Protein AF-A0A8X7Q216-F1 (afdb_monomer)

InterPro domains:
  IPR006501 Pectinesterase inhibitor domain [PF04043] (17-75)
  IPR035513 Invertase/pectin methylesterase inhibitor domain superfamily [G3DSA:1.20.140.40] (14-101)
  IPR035513 Invertase/pectin methylesterase inhibitor domain superfamily [SSF101148] (17-70)

Organism: Brassica carinata (NCBI:txid52824)

Sequence (111 aa):
MLTVRFPPEPTTTSDLNFIRTSCNTTLYPDVCFTSLAFYASAVQNNPARLANGVSLSCAKYRAAYLSNFLASQPQPQLPSTTASPTSETRAVEQMCASLRQPREMNHRRME

Solvent-accessible surface area (backbone atoms only — not comparable to full-atom values): 6728 Å² total; per-residue (Å²): 132,89,74,84,75,70,78,90,53,79,66,48,72,64,19,47,50,43,46,46,59,62,20,63,79,46,99,50,35,68,63,45,30,69,66,44,55,84,43,19,47,74,23,65,74,35,70,72,41,39,54,51,48,51,53,52,45,54,50,50,53,51,52,52,50,52,52,54,50,61,72,70,50,83,79,78,90,73,78,97,65,80,86,70,73,52,72,70,56,52,53,53,52,53,55,56,53,60,63,49,59,65,56,60,59,56,59,64,71,75,111

Radius of gyration: 17.64 Å; Cα contacts (8 Å, |Δi|>4): 49; chains: 1; bounding box: 48×31×51 Å

Structure (mmCIF, N/CA/C/O backbone):
data_AF-A0A8X7Q216-F1
#
_entry.id   AF-A0A8X7Q216-F1
#
loop_
_atom_site.group_PDB
_atom_site.id
_atom_site.type_symbol
_atom_site.label_atom_id
_atom_site.label_alt_id
_atom_site.label_comp_id
_atom_site.label_asym_id
_atom_site.label_entity_id
_atom_site.label_seq_id
_atom_site.pdbx_PDB_ins_code
_atom_site.Cartn_x
_atom_site.Cartn_y
_atom_site.Cartn_z
_atom_site.occupancy
_atom_site.B_iso_or_equiv
_atom_site.auth_seq_id
_atom_site.auth_comp_id
_atom_site.auth_asym_id
_atom_site.auth_atom_id
_atom_site.pdbx_PDB_model_num
ATOM 1 N N . MET A 1 1 ? -0.219 21.398 10.238 1.00 36.31 1 MET A N 1
ATOM 2 C CA . MET A 1 1 ? -0.371 20.158 9.446 1.00 36.31 1 MET A CA 1
ATOM 3 C C . MET A 1 1 ? 0.626 20.215 8.296 1.00 36.31 1 MET A C 1
ATOM 5 O O . MET A 1 1 ? 0.450 21.043 7.414 1.00 36.31 1 MET A O 1
ATOM 9 N N . LEU A 1 2 ? 1.713 19.434 8.332 1.00 38.38 2 LEU A N 1
ATOM 10 C CA . LEU A 1 2 ? 2.672 19.386 7.221 1.00 38.38 2 LEU A CA 1
ATOM 11 C C . LEU A 1 2 ? 2.070 18.542 6.089 1.00 38.38 2 LEU A C 1
ATOM 13 O O . LEU A 1 2 ? 2.178 17.317 6.078 1.00 38.38 2 LEU A O 1
ATOM 17 N N . THR A 1 3 ? 1.408 19.181 5.131 1.00 47.06 3 THR A N 1
ATOM 18 C CA . THR A 1 3 ? 1.175 18.549 3.832 1.00 47.06 3 THR A CA 1
ATOM 19 C C . THR A 1 3 ? 2.511 18.498 3.110 1.00 47.06 3 THR A C 1
ATOM 21 O O . THR A 1 3 ? 2.994 19.527 2.641 1.00 47.06 3 THR A O 1
ATOM 24 N N . VAL A 1 4 ? 3.121 17.312 3.035 1.00 52.00 4 VAL A N 1
ATOM 25 C CA . VAL A 1 4 ? 4.218 17.061 2.094 1.00 52.00 4 VAL A CA 1
ATOM 26 C C . VAL A 1 4 ? 3.636 17.251 0.696 1.00 52.00 4 VAL A C 1
ATOM 28 O O . VAL A 1 4 ? 2.943 16.381 0.168 1.00 52.00 4 VAL A O 1
ATOM 31 N N . ARG A 1 5 ? 3.827 18.448 0.149 1.00 50.97 5 ARG A N 1
ATOM 32 C CA . ARG A 1 5 ? 3.394 18.819 -1.190 1.00 50.97 5 ARG A CA 1
ATOM 33 C C . ARG A 1 5 ? 4.513 18.408 -2.129 1.00 50.97 5 ARG A C 1
ATOM 35 O O . ARG A 1 5 ? 5.451 19.164 -2.352 1.00 50.97 5 ARG A O 1
ATOM 42 N N . PHE A 1 6 ? 4.432 17.174 -2.617 1.00 55.59 6 PHE A N 1
ATOM 43 C CA . PHE A 1 6 ? 5.188 16.801 -3.802 1.00 55.59 6 PHE A CA 1
ATOM 44 C C . PHE A 1 6 ? 4.679 17.675 -4.958 1.00 55.59 6 PHE A C 1
ATOM 46 O O . PHE A 1 6 ? 3.460 17.871 -5.058 1.00 55.59 6 PHE A O 1
ATOM 53 N N . PRO A 1 7 ? 5.565 18.260 -5.784 1.00 59.81 7 PRO A N 1
ATOM 54 C CA . PRO A 1 7 ? 5.128 18.907 -7.014 1.00 59.81 7 PRO A CA 1
ATOM 55 C C . PRO A 1 7 ? 4.271 17.902 -7.801 1.00 59.81 7 PRO A C 1
ATOM 57 O O . PRO A 1 7 ? 4.594 16.711 -7.779 1.00 59.81 7 PRO A O 1
ATOM 60 N N . PRO A 1 8 ? 3.155 18.328 -8.419 1.00 59.66 8 PRO A N 1
ATOM 61 C CA . PRO A 1 8 ? 2.308 17.433 -9.192 1.00 59.66 8 PRO A CA 1
ATOM 62 C C . PRO A 1 8 ? 3.074 17.007 -10.445 1.00 59.66 8 PRO A C 1
ATOM 64 O O . PRO A 1 8 ? 2.975 17.627 -11.499 1.00 59.66 8 PRO A O 1
ATOM 67 N N . GLU A 1 9 ? 3.894 15.973 -10.307 1.00 68.75 9 GLU A N 1
ATOM 68 C CA . GLU A 1 9 ? 4.470 15.280 -11.444 1.00 68.75 9 GLU A CA 1
ATOM 69 C C . GLU A 1 9 ? 3.350 14.447 -12.084 1.00 68.75 9 GLU A C 1
ATOM 71 O O . GLU A 1 9 ? 2.541 13.853 -11.356 1.00 68.75 9 GLU A O 1
ATOM 76 N N . PRO A 1 10 ? 3.226 14.443 -13.421 1.00 79.00 10 PRO A N 1
ATOM 77 C CA . PRO A 1 10 ? 2.192 13.673 -14.090 1.00 79.00 10 PRO A CA 1
ATOM 78 C C . PRO A 1 10 ? 2.344 12.189 -13.750 1.00 79.00 10 PRO A C 1
ATOM 80 O O . PRO A 1 10 ? 3.368 11.576 -14.036 1.00 79.00 10 PRO A O 1
ATOM 83 N N . THR A 1 11 ? 1.310 11.604 -13.146 1.00 83.19 11 THR A N 1
ATOM 84 C CA . THR A 1 11 ? 1.264 10.161 -12.908 1.00 83.19 11 THR A CA 1
ATOM 85 C C . THR A 1 11 ? 1.246 9.439 -14.247 1.00 83.19 11 THR A C 1
ATOM 87 O O . THR A 1 11 ? 0.307 9.602 -15.029 1.00 83.19 11 THR A O 1
ATOM 90 N N . THR A 1 12 ? 2.263 8.626 -14.513 1.00 89.12 12 THR A N 1
ATOM 91 C CA . THR A 1 12 ? 2.316 7.844 -15.749 1.00 89.12 12 THR A CA 1
ATOM 92 C C . THR A 1 12 ? 1.586 6.511 -15.587 1.00 89.12 12 THR A C 1
ATOM 94 O O . THR A 1 12 ? 1.442 5.973 -14.485 1.00 89.12 12 THR A O 1
ATOM 97 N N . THR A 1 13 ? 1.149 5.923 -16.703 1.00 89.62 13 THR A N 1
ATOM 98 C CA . THR A 1 13 ? 0.586 4.563 -16.706 1.00 89.62 13 THR A CA 1
ATOM 99 C C . THR A 1 13 ? 1.604 3.534 -16.203 1.00 89.62 13 THR A C 1
ATOM 101 O O . THR A 1 13 ? 1.223 2.583 -15.523 1.00 89.62 13 THR A O 1
ATOM 104 N N . SER A 1 14 ? 2.899 3.738 -16.476 1.00 90.81 14 SER A N 1
ATOM 105 C CA . SER A 1 14 ? 3.983 2.909 -15.935 1.00 90.81 14 SER A CA 1
ATOM 106 C C . SER A 1 14 ? 4.029 2.933 -14.411 1.00 90.81 14 SER A C 1
ATOM 108 O O . SER A 1 14 ? 4.094 1.863 -13.812 1.00 90.81 14 SER A O 1
ATOM 110 N N . ASP A 1 15 ? 3.895 4.106 -13.787 1.00 90.19 15 ASP A N 1
ATOM 111 C CA . ASP A 1 15 ? 3.943 4.222 -12.325 1.00 90.19 15 ASP A CA 1
ATOM 112 C C . ASP A 1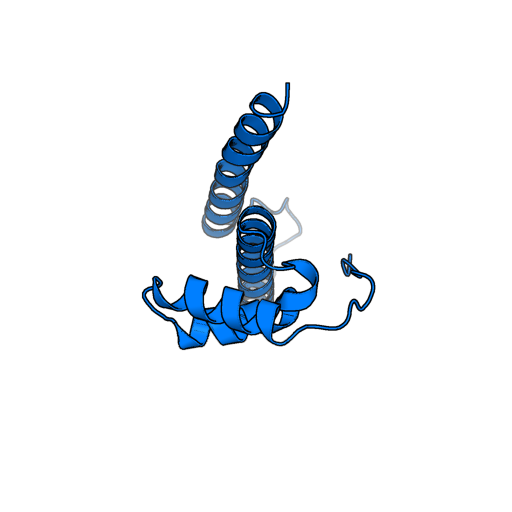 15 ? 2.795 3.460 -11.669 1.00 90.19 15 ASP A C 1
ATOM 114 O O . ASP A 1 15 ? 2.997 2.713 -10.713 1.00 90.19 15 ASP A O 1
ATOM 118 N N . LEU A 1 16 ? 1.586 3.580 -12.220 1.00 92.25 16 LEU A N 1
ATOM 119 C CA . LEU A 1 16 ? 0.429 2.828 -11.734 1.00 92.25 16 LEU A CA 1
ATOM 120 C C . LEU A 1 16 ? 0.607 1.316 -11.924 1.00 92.25 16 LEU A C 1
ATOM 122 O O . LEU A 1 16 ? 0.272 0.544 -11.023 1.00 92.25 16 LEU A O 1
ATOM 126 N N . ASN A 1 17 ? 1.168 0.879 -13.054 1.00 94.56 17 ASN A N 1
ATOM 127 C CA . ASN A 1 17 ? 1.461 -0.535 -13.301 1.00 94.56 17 ASN A CA 1
ATOM 128 C C . ASN A 1 17 ? 2.522 -1.085 -12.344 1.00 94.56 17 ASN A C 1
ATOM 130 O O . ASN A 1 17 ? 2.401 -2.221 -11.880 1.00 94.56 17 ASN A O 1
ATOM 134 N N . PHE A 1 18 ? 3.530 -0.286 -12.001 1.00 94.19 18 PHE A N 1
ATOM 135 C CA . PHE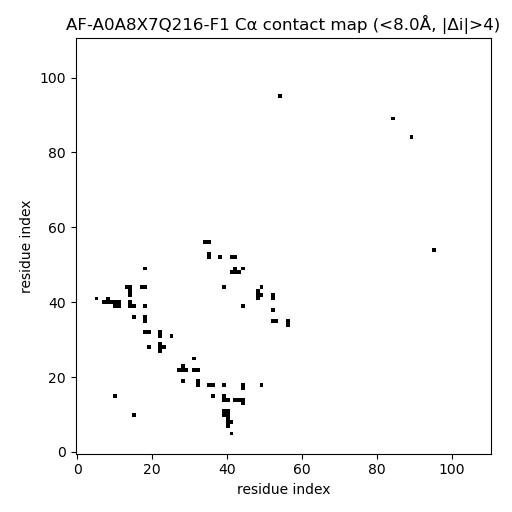 A 1 18 ? 4.529 -0.653 -11.006 1.00 94.19 18 PHE A CA 1
ATOM 136 C C . PHE A 1 18 ? 3.916 -0.816 -9.614 1.00 94.19 18 PHE A C 1
ATOM 138 O O . PHE A 1 18 ? 4.176 -1.827 -8.957 1.00 94.19 18 PHE A O 1
ATOM 145 N N . ILE A 1 19 ? 3.044 0.108 -9.186 1.00 93.50 19 ILE A N 1
ATOM 146 C CA . ILE A 1 19 ? 2.289 -0.043 -7.931 1.00 93.50 19 ILE A CA 1
ATOM 147 C C . ILE A 1 19 ? 1.447 -1.322 -7.972 1.00 93.50 19 ILE A C 1
ATOM 149 O O . ILE A 1 19 ? 1.504 -2.120 -7.040 1.00 93.50 19 ILE A O 1
ATOM 153 N N . ARG A 1 20 ? 0.700 -1.553 -9.058 1.00 94.56 20 ARG A N 1
ATOM 154 C CA . ARG A 1 20 ? -0.170 -2.728 -9.216 1.00 94.56 20 ARG A CA 1
ATOM 155 C C . ARG A 1 20 ? 0.612 -4.038 -9.128 1.00 94.56 20 ARG A C 1
ATOM 157 O O . ARG A 1 20 ? 0.222 -4.928 -8.379 1.00 94.56 20 ARG A O 1
ATOM 164 N N . THR A 1 21 ? 1.730 -4.133 -9.841 1.00 95.50 21 THR A N 1
ATOM 165 C CA . THR A 1 21 ? 2.602 -5.316 -9.828 1.00 95.50 21 THR A CA 1
ATOM 166 C C . THR A 1 21 ? 3.186 -5.546 -8.437 1.00 95.50 21 THR A C 1
ATOM 168 O O . THR A 1 21 ? 3.158 -6.666 -7.933 1.00 95.50 21 THR A O 1
ATOM 171 N N . SER A 1 22 ? 3.642 -4.477 -7.780 1.00 91.75 22 SER A N 1
ATOM 172 C CA . SER A 1 22 ? 4.187 -4.547 -6.421 1.00 91.75 22 SER A CA 1
ATOM 173 C C . SER A 1 22 ? 3.138 -4.963 -5.388 1.00 91.75 22 SER A C 1
ATOM 175 O O . SER A 1 22 ? 3.444 -5.724 -4.480 1.00 91.75 22 SER A O 1
ATOM 177 N N . CYS A 1 23 ? 1.894 -4.502 -5.528 1.00 93.25 23 CYS A N 1
ATOM 178 C CA . CYS A 1 23 ? 0.794 -4.863 -4.635 1.00 93.25 23 CYS A CA 1
ATOM 179 C C . CYS A 1 23 ? 0.291 -6.298 -4.829 1.00 93.25 23 CYS A C 1
ATOM 181 O O . CYS A 1 23 ? -0.282 -6.867 -3.901 1.00 93.25 23 CYS A O 1
ATOM 183 N N . ASN A 1 24 ? 0.518 -6.906 -5.996 1.00 95.81 24 ASN A N 1
ATOM 184 C CA . ASN A 1 24 ? 0.064 -8.266 -6.294 1.00 95.81 24 ASN A CA 1
ATOM 185 C C . ASN A 1 24 ? 0.763 -9.343 -5.443 1.00 95.81 24 ASN A C 1
ATOM 187 O O . ASN A 1 24 ? 0.289 -10.469 -5.354 1.00 95.81 24 ASN A O 1
ATOM 191 N N . THR A 1 25 ? 1.887 -9.005 -4.805 1.00 92.00 25 THR A N 1
ATOM 192 C CA . THR A 1 25 ? 2.599 -9.889 -3.867 1.00 92.00 25 THR A CA 1
ATOM 193 C C . THR A 1 25 ? 2.097 -9.760 -2.426 1.00 92.00 25 THR A C 1
ATOM 195 O O . THR A 1 25 ? 2.571 -10.468 -1.539 1.00 92.00 25 THR A O 1
ATOM 198 N N . THR A 1 26 ? 1.151 -8.853 -2.170 1.00 89.81 26 THR A N 1
ATOM 199 C CA . THR A 1 26 ? 0.580 -8.624 -0.838 1.00 89.81 26 THR A CA 1
ATOM 200 C C . THR A 1 26 ? -0.671 -9.470 -0.614 1.00 89.81 26 THR A C 1
ATOM 202 O O . THR A 1 26 ? -1.336 -9.884 -1.558 1.00 89.81 26 THR A O 1
ATOM 205 N N . LEU A 1 27 ? -1.035 -9.681 0.654 1.00 92.62 27 LEU A N 1
ATOM 206 C CA . LEU A 1 27 ? -2.255 -10.410 1.028 1.00 92.62 27 LEU A CA 1
ATOM 207 C C . LEU A 1 27 ? -3.553 -9.690 0.620 1.00 92.62 27 LEU A C 1
ATOM 209 O O . LEU A 1 27 ? -4.590 -10.336 0.514 1.00 92.62 27 LEU A O 1
ATOM 213 N N . TYR A 1 28 ? -3.504 -8.372 0.393 1.00 88.31 28 TYR A N 1
ATOM 214 C CA . TYR A 1 28 ? -4.668 -7.558 0.023 1.00 88.31 28 TYR A CA 1
ATOM 215 C C . TYR A 1 28 ? -4.346 -6.636 -1.167 1.00 88.31 28 TYR A C 1
ATOM 217 O O . TYR A 1 28 ? -4.182 -5.424 -0.979 1.00 88.31 28 TYR A O 1
ATOM 225 N N . PRO A 1 29 ? -4.255 -7.183 -2.395 1.00 91.00 29 PRO A N 1
ATOM 226 C CA . PRO A 1 29 ? -3.794 -6.443 -3.571 1.00 91.00 29 PRO A CA 1
ATOM 227 C C . PRO A 1 29 ? -4.620 -5.188 -3.878 1.00 91.00 29 PRO A C 1
ATOM 229 O O . PRO A 1 29 ? -4.046 -4.123 -4.114 1.00 91.00 29 PRO A O 1
ATOM 232 N N . ASP A 1 30 ? -5.952 -5.275 -3.814 1.00 91.56 30 ASP A N 1
ATOM 233 C CA . ASP A 1 30 ? -6.849 -4.144 -4.090 1.00 91.56 30 ASP A CA 1
ATOM 234 C C . ASP A 1 30 ? -6.723 -3.021 -3.056 1.00 91.56 30 ASP A C 1
ATOM 236 O O . ASP A 1 30 ? -6.656 -1.839 -3.407 1.00 91.56 30 ASP A O 1
ATOM 240 N N . VAL A 1 31 ? -6.629 -3.379 -1.772 1.00 88.00 31 VAL A N 1
ATOM 241 C CA . VAL A 1 31 ? -6.450 -2.409 -0.680 1.00 88.00 31 VAL A CA 1
ATOM 242 C C . VAL A 1 31 ? -5.084 -1.731 -0.797 1.00 88.00 31 VAL A C 1
ATOM 244 O O . VAL A 1 31 ? -4.980 -0.513 -0.649 1.00 88.00 31 VAL A O 1
ATOM 247 N N . CYS A 1 32 ? -4.038 -2.494 -1.121 1.00 88.00 32 CYS A N 1
ATOM 248 C CA . CYS A 1 32 ? -2.705 -1.956 -1.379 1.00 88.00 32 CYS A CA 1
ATOM 249 C C . CYS A 1 32 ? -2.721 -0.966 -2.553 1.00 88.00 32 CYS A C 1
ATOM 251 O O . CYS A 1 32 ? -2.253 0.166 -2.413 1.00 88.00 32 CYS A O 1
ATOM 253 N N . PHE A 1 33 ? -3.304 -1.356 -3.691 1.00 92.81 33 PHE A N 1
ATOM 254 C CA . PHE A 1 33 ? -3.317 -0.525 -4.892 1.00 92.81 33 PHE A CA 1
ATOM 255 C C . PHE A 1 33 ? -4.092 0.776 -4.674 1.00 92.81 33 PHE A C 1
ATOM 257 O O . PHE A 1 33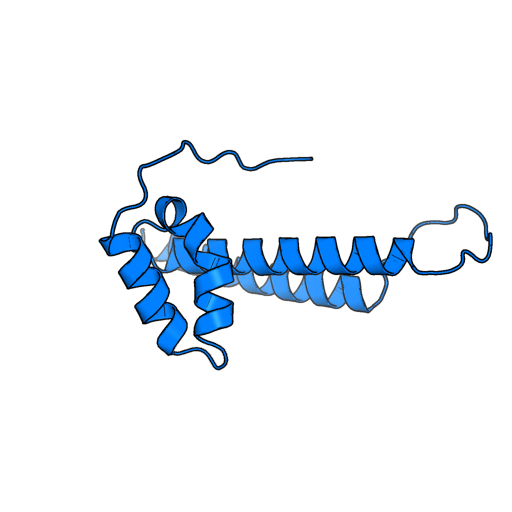 ? -3.570 1.853 -4.953 1.00 92.81 33 PHE A O 1
ATOM 264 N N . THR A 1 34 ? -5.303 0.699 -4.122 1.00 91.31 34 THR A N 1
ATOM 265 C CA . THR A 1 34 ? -6.136 1.884 -3.849 1.00 91.31 34 THR A CA 1
ATOM 266 C C . THR A 1 34 ? -5.479 2.845 -2.858 1.00 91.31 34 THR A C 1
ATOM 268 O O . THR A 1 34 ? -5.551 4.059 -3.045 1.00 91.31 34 THR A O 1
ATOM 271 N N . SER A 1 35 ? -4.762 2.322 -1.858 1.00 87.44 35 SER A N 1
ATOM 272 C CA . SER A 1 35 ? -4.032 3.138 -0.879 1.00 87.44 35 SER A CA 1
ATOM 273 C C . SER A 1 35 ? -2.801 3.837 -1.470 1.00 87.44 35 SER A C 1
ATOM 275 O O . SER A 1 35 ? -2.454 4.939 -1.041 1.00 87.44 35 SER A O 1
ATOM 277 N N . LEU A 1 36 ? -2.124 3.207 -2.438 1.00 88.50 36 LEU A N 1
ATOM 278 C CA . LEU A 1 36 ? -0.829 3.661 -2.960 1.00 88.50 36 LEU A CA 1
ATOM 279 C C . LEU A 1 36 ? -0.892 4.362 -4.316 1.00 88.50 36 LEU A C 1
ATOM 281 O O . LEU A 1 36 ? 0.033 5.106 -4.637 1.00 88.50 36 LEU A O 1
ATOM 285 N N . ALA A 1 37 ? -1.958 4.175 -5.098 1.00 89.50 37 ALA A N 1
ATOM 286 C CA . ALA A 1 37 ? -2.099 4.759 -6.434 1.00 89.50 37 ALA A CA 1
ATOM 287 C C . ALA A 1 37 ? -1.949 6.289 -6.427 1.00 89.50 37 ALA A C 1
ATOM 289 O O . ALA A 1 37 ? -1.367 6.861 -7.346 1.00 89.50 37 ALA A O 1
ATOM 290 N N . PHE A 1 38 ? -2.385 6.951 -5.350 1.00 86.31 38 PHE A N 1
ATOM 291 C CA . PHE A 1 38 ? -2.219 8.395 -5.171 1.00 86.31 38 PHE A CA 1
ATOM 292 C C . PHE A 1 38 ? -0.747 8.836 -5.067 1.00 86.31 38 PHE A C 1
ATOM 294 O O . PHE A 1 38 ? -0.414 9.972 -5.390 1.00 86.31 38 PHE A O 1
ATOM 301 N N . TYR A 1 39 ? 0.151 7.946 -4.641 1.00 86.06 39 TYR A N 1
ATOM 302 C CA . TYR A 1 39 ? 1.586 8.218 -4.538 1.00 86.06 39 TYR A CA 1
ATOM 303 C C . TYR A 1 39 ? 2.367 7.800 -5.784 1.00 86.06 39 TYR A C 1
ATOM 305 O O . TYR A 1 39 ? 3.585 7.937 -5.781 1.00 86.06 39 TYR A O 1
ATOM 313 N N . ALA A 1 40 ? 1.721 7.298 -6.839 1.00 88.31 40 ALA A N 1
ATOM 314 C CA . ALA A 1 40 ? 2.413 6.734 -7.999 1.00 88.31 40 ALA A CA 1
ATOM 315 C C . ALA A 1 40 ? 3.408 7.723 -8.647 1.00 88.31 40 ALA A C 1
ATOM 317 O O . ALA A 1 40 ? 4.567 7.365 -8.860 1.00 88.31 40 ALA A O 1
ATOM 318 N N . SER A 1 41 ? 3.024 8.993 -8.819 1.00 87.06 41 SER A N 1
ATOM 319 C 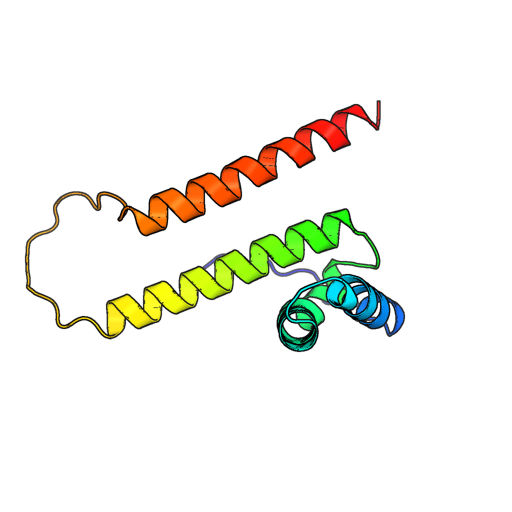CA . SER A 1 41 ? 3.922 10.058 -9.305 1.00 87.06 41 SER A CA 1
ATOM 320 C C . SER A 1 41 ? 5.081 10.379 -8.350 1.00 87.06 41 SER A C 1
ATOM 322 O O . SER A 1 41 ? 6.151 10.817 -8.766 1.00 87.06 41 SER A O 1
ATOM 324 N N . ALA A 1 42 ? 4.905 10.126 -7.052 1.00 85.88 42 ALA A N 1
ATOM 325 C CA . ALA A 1 42 ? 5.955 10.236 -6.045 1.00 85.88 42 ALA A CA 1
ATOM 326 C C . ALA A 1 42 ? 6.792 8.952 -5.905 1.00 85.88 42 ALA A C 1
ATOM 328 O O . ALA A 1 42 ? 7.798 8.982 -5.196 1.00 85.88 42 ALA A O 1
ATOM 329 N N . VAL A 1 43 ? 6.422 7.850 -6.561 1.00 84.69 43 VAL A N 1
ATOM 330 C CA . VAL A 1 43 ? 7.158 6.579 -6.546 1.00 84.69 43 VAL A CA 1
ATOM 331 C C . VAL A 1 43 ? 8.044 6.428 -7.783 1.00 84.69 43 VAL A C 1
ATOM 333 O O . VAL A 1 43 ? 9.171 5.966 -7.626 1.00 84.69 43 VAL A O 1
ATOM 336 N N . GLN A 1 44 ? 7.589 6.854 -8.971 1.00 86.12 44 GLN A N 1
ATOM 337 C CA . GLN A 1 44 ? 8.349 6.817 -10.241 1.00 86.12 44 GLN A CA 1
ATOM 338 C C . GLN A 1 44 ? 9.089 5.490 -10.468 1.00 86.12 44 GLN A C 1
ATOM 340 O O . GLN A 1 44 ? 10.302 5.460 -10.676 1.00 86.12 44 GLN A O 1
ATOM 345 N N . ASN A 1 45 ? 8.377 4.369 -10.338 1.00 86.19 45 ASN A N 1
ATOM 346 C CA . ASN A 1 45 ? 8.922 3.013 -10.510 1.00 86.19 45 ASN A CA 1
ATOM 347 C C . ASN A 1 45 ? 10.117 2.653 -9.603 1.00 86.19 45 ASN A C 1
ATOM 349 O O . ASN A 1 45 ? 10.858 1.712 -9.883 1.00 86.19 45 ASN A O 1
ATOM 353 N N . ASN A 1 46 ? 10.326 3.387 -8.506 1.00 87.31 46 ASN A N 1
ATOM 354 C CA . ASN A 1 46 ? 11.441 3.163 -7.598 1.00 87.31 46 ASN A CA 1
ATOM 355 C C . ASN A 1 46 ? 10.976 2.407 -6.335 1.00 87.31 46 ASN A C 1
ATOM 357 O O . ASN A 1 46 ? 10.163 2.933 -5.565 1.00 87.31 46 ASN A O 1
ATOM 361 N N . PRO A 1 47 ? 11.519 1.209 -6.050 1.00 84.94 47 PRO A N 1
ATOM 362 C CA . PRO A 1 47 ? 11.088 0.391 -4.915 1.00 84.94 47 PRO A CA 1
ATOM 363 C C . PRO A 1 47 ? 11.379 1.032 -3.548 1.00 84.94 47 PRO A C 1
ATOM 365 O O . PRO A 1 47 ? 10.597 0.865 -2.613 1.00 84.94 47 PRO A O 1
ATOM 368 N N . ALA A 1 48 ? 12.448 1.823 -3.412 1.00 85.19 48 ALA A N 1
ATOM 369 C CA . ALA A 1 48 ? 12.735 2.536 -2.166 1.00 85.19 48 ALA A CA 1
ATOM 370 C C . ALA A 1 48 ? 11.725 3.670 -1.923 1.00 85.19 48 ALA A C 1
ATOM 372 O O . ALA A 1 48 ? 11.263 3.880 -0.799 1.00 85.19 48 ALA A O 1
ATOM 373 N N . ARG A 1 49 ? 11.324 4.381 -2.985 1.00 85.94 49 ARG A N 1
ATOM 374 C CA . ARG A 1 49 ? 10.264 5.400 -2.903 1.00 85.94 49 ARG A CA 1
ATOM 375 C C . ARG A 1 49 ? 8.906 4.766 -2.614 1.00 85.94 49 ARG A C 1
ATOM 377 O O . ARG A 1 49 ? 8.147 5.322 -1.822 1.00 85.94 49 ARG A O 1
ATOM 384 N N . LEU A 1 50 ? 8.640 3.580 -3.161 1.00 86.38 50 LEU A N 1
ATOM 385 C CA . LEU A 1 50 ? 7.449 2.798 -2.838 1.00 86.38 50 LEU A CA 1
ATOM 386 C C . LEU A 1 50 ? 7.385 2.439 -1.351 1.00 86.38 50 LEU A C 1
ATOM 388 O O . LEU A 1 50 ? 6.369 2.698 -0.712 1.00 86.38 50 LEU A O 1
ATOM 392 N N . ALA A 1 51 ? 8.476 1.927 -0.775 1.00 85.88 51 ALA A N 1
ATOM 393 C CA . ALA A 1 51 ? 8.540 1.604 0.652 1.00 85.88 51 ALA A CA 1
ATOM 394 C C . ALA A 1 51 ? 8.249 2.829 1.546 1.00 85.88 51 ALA A C 1
ATOM 396 O O . ALA A 1 51 ? 7.524 2.738 2.543 1.00 85.88 51 ALA A O 1
ATOM 397 N N . ASN A 1 52 ? 8.747 4.005 1.154 1.00 81.38 52 ASN A N 1
ATOM 398 C CA . ASN A 1 52 ? 8.435 5.262 1.835 1.00 81.38 52 ASN A CA 1
ATOM 399 C C . ASN A 1 52 ? 6.950 5.649 1.690 1.00 81.38 52 ASN A C 1
ATOM 401 O O . ASN A 1 52 ? 6.329 6.067 2.668 1.00 81.38 52 ASN A O 1
ATOM 405 N N . GLY A 1 53 ? 6.365 5.475 0.501 1.00 81.50 53 GLY A N 1
ATOM 406 C CA . GLY A 1 53 ? 4.940 5.714 0.242 1.00 81.50 53 GLY A CA 1
ATOM 407 C C . GLY A 1 53 ? 4.022 4.800 1.058 1.00 81.50 53 GLY A C 1
ATOM 408 O O . GLY A 1 53 ? 3.043 5.270 1.641 1.00 81.50 53 GLY A O 1
ATOM 409 N N . VAL A 1 54 ? 4.378 3.519 1.188 1.00 81.06 54 VAL A N 1
ATOM 410 C CA . VAL A 1 54 ? 3.695 2.552 2.065 1.00 81.06 54 VAL A CA 1
ATOM 411 C C . VAL A 1 54 ? 3.741 3.012 3.516 1.00 81.06 54 VAL A C 1
ATOM 413 O O . VAL A 1 54 ? 2.704 3.100 4.169 1.00 81.06 54 VAL A O 1
ATOM 416 N N . SER A 1 55 ? 4.923 3.388 4.003 1.00 79.94 55 SER A N 1
ATOM 417 C CA . SER A 1 55 ? 5.107 3.862 5.380 1.00 79.94 55 SER A CA 1
ATOM 418 C C . SER A 1 55 ? 4.248 5.093 5.681 1.00 79.94 55 SER A C 1
ATOM 420 O O . SER A 1 55 ? 3.578 5.160 6.713 1.00 79.94 55 SER A O 1
ATOM 422 N N . LEU A 1 56 ? 4.216 6.052 4.750 1.00 77.31 56 LEU A N 1
ATOM 423 C CA . LEU A 1 56 ? 3.405 7.261 4.870 1.00 77.31 56 LEU A CA 1
ATOM 424 C C . LEU A 1 56 ? 1.902 6.953 4.836 1.00 77.31 56 LEU A C 1
ATOM 426 O O . LEU A 1 56 ? 1.138 7.543 5.599 1.00 77.31 56 LEU A O 1
ATOM 430 N N . SER A 1 57 ? 1.479 6.021 3.981 1.00 76.69 57 SER A N 1
ATOM 431 C CA . SER A 1 57 ? 0.082 5.583 3.883 1.00 76.69 57 SER A CA 1
ATOM 432 C C . SER A 1 57 ? -0.385 4.931 5.182 1.00 76.69 57 SER A C 1
ATOM 434 O O . SER A 1 57 ? -1.414 5.322 5.732 1.00 76.69 57 SER A O 1
ATOM 436 N N . CYS A 1 58 ? 0.423 4.025 5.739 1.00 76.19 58 CYS A N 1
ATOM 437 C CA . CYS A 1 58 ? 0.171 3.402 7.037 1.00 76.19 58 CYS A CA 1
ATOM 438 C C . CYS A 1 58 ? 0.092 4.438 8.166 1.00 76.19 58 CYS A C 1
ATOM 440 O O . CYS A 1 58 ? -0.813 4.376 8.999 1.00 76.19 58 CYS A O 1
ATOM 442 N N . ALA A 1 59 ? 1.006 5.413 8.187 1.00 76.88 59 ALA A N 1
ATOM 443 C CA . ALA A 1 59 ? 1.004 6.475 9.189 1.00 76.88 59 ALA A CA 1
ATOM 444 C C . ALA A 1 59 ? -0.265 7.339 9.111 1.00 76.88 59 ALA A C 1
ATOM 446 O O . ALA A 1 59 ? -0.888 7.604 10.138 1.00 76.88 59 ALA A O 1
ATOM 447 N N . LYS A 1 60 ? -0.691 7.733 7.903 1.00 80.31 60 LYS A N 1
ATOM 448 C CA . LYS A 1 60 ? -1.923 8.512 7.702 1.00 80.31 60 LYS A CA 1
ATOM 449 C C . LYS A 1 60 ? -3.171 7.740 8.110 1.00 80.31 60 LYS A C 1
ATOM 451 O O . LYS A 1 60 ? -4.013 8.298 8.807 1.00 80.31 60 LYS A O 1
ATOM 456 N N . TYR A 1 61 ? -3.274 6.473 7.710 1.00 79.69 61 TYR A N 1
ATOM 457 C CA . TYR A 1 61 ? -4.397 5.619 8.090 1.00 79.69 61 TYR A CA 1
ATOM 458 C C . TYR A 1 61 ? -4.509 5.494 9.614 1.00 79.69 61 TYR A C 1
ATOM 460 O O . TYR A 1 61 ? -5.575 5.722 10.180 1.00 79.69 61 TYR A O 1
ATOM 468 N N . ARG A 1 62 ? -3.390 5.218 10.297 1.00 77.38 62 ARG A N 1
ATOM 469 C CA . ARG A 1 62 ? -3.351 5.127 11.764 1.00 77.38 62 ARG A CA 1
ATOM 470 C C . ARG A 1 62 ? -3.704 6.449 12.438 1.00 77.38 62 ARG A C 1
ATOM 472 O O . ARG A 1 62 ? -4.471 6.443 13.393 1.00 77.38 62 ARG A O 1
ATOM 479 N N . ALA A 1 63 ? -3.194 7.573 11.935 1.00 74.44 63 ALA A N 1
ATOM 480 C CA . ALA A 1 63 ? -3.536 8.889 12.466 1.00 74.44 63 ALA A CA 1
ATOM 481 C C . ALA A 1 63 ? -5.042 9.173 12.341 1.00 74.44 63 ALA A C 1
ATOM 483 O O . ALA A 1 63 ? -5.667 9.562 13.322 1.00 74.44 63 ALA A O 1
ATOM 484 N N . ALA A 1 64 ? -5.634 8.911 11.171 1.00 78.06 64 ALA A N 1
ATOM 485 C CA . ALA A 1 64 ? -7.067 9.089 10.947 1.00 78.06 64 ALA A CA 1
ATOM 486 C C . ALA A 1 64 ? -7.913 8.174 11.849 1.00 78.06 64 ALA A C 1
ATOM 488 O O . ALA A 1 64 ? -8.888 8.627 12.446 1.00 78.06 64 ALA A O 1
ATOM 489 N N . TYR A 1 65 ? -7.515 6.907 11.994 1.00 81.25 65 TYR A N 1
ATOM 490 C CA . TYR A 1 65 ? -8.173 5.961 12.894 1.00 81.25 65 TYR A CA 1
ATOM 491 C C . TYR A 1 65 ? -8.147 6.446 14.348 1.00 81.25 65 TYR A C 1
ATOM 493 O O . TYR A 1 65 ? -9.191 6.503 14.991 1.00 81.25 65 TYR A O 1
ATOM 501 N N . LEU A 1 66 ? -6.978 6.863 14.847 1.00 80.56 66 LEU A N 1
ATOM 502 C CA . LEU A 1 66 ? -6.835 7.388 16.206 1.00 80.56 66 LEU A CA 1
ATOM 503 C C . LEU A 1 66 ? -7.662 8.660 1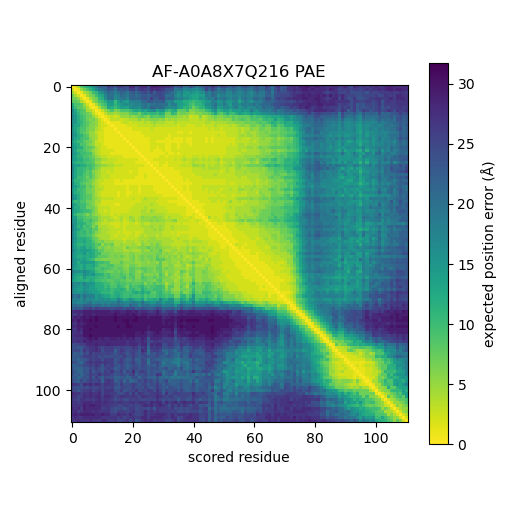6.417 1.00 80.56 66 LEU A C 1
ATOM 505 O O . LEU A 1 66 ? -8.317 8.789 17.446 1.00 80.56 66 LEU A O 1
ATOM 509 N N . SER A 1 67 ? -7.685 9.583 15.451 1.00 76.69 67 SER A N 1
ATOM 510 C CA . SER A 1 67 ? -8.521 10.786 15.536 1.00 76.69 67 SER A CA 1
ATOM 511 C C . SER A 1 67 ? -10.011 10.449 15.639 1.00 76.69 67 SER A C 1
ATOM 513 O O . SER A 1 67 ? -10.696 10.997 16.500 1.00 76.69 67 SER A O 1
ATOM 515 N N . ASN A 1 68 ? -10.502 9.518 14.817 1.00 80.69 68 ASN A N 1
ATOM 516 C CA . ASN A 1 68 ? -11.898 9.074 14.869 1.00 80.69 68 ASN A CA 1
ATOM 517 C C . ASN A 1 68 ? -12.224 8.337 16.171 1.00 80.69 68 ASN A C 1
ATOM 519 O O . ASN A 1 68 ? -13.293 8.540 16.748 1.00 80.69 68 ASN A O 1
ATOM 523 N N . PHE A 1 69 ? -11.299 7.507 16.652 1.00 81.50 69 PHE A N 1
ATOM 524 C CA . PHE A 1 69 ? -11.448 6.793 17.912 1.00 81.50 69 PHE A CA 1
ATOM 525 C C . PHE A 1 69 ? -11.573 7.768 19.085 1.00 81.50 69 PHE A C 1
ATOM 527 O O . PHE A 1 69 ? -12.531 7.680 19.845 1.00 81.50 69 PHE A O 1
ATOM 534 N N . LEU A 1 70 ? -10.667 8.745 19.191 1.00 80.50 70 LEU A N 1
ATOM 535 C CA . LEU A 1 70 ? -10.704 9.766 20.241 1.00 80.50 70 LEU A CA 1
ATOM 536 C C . LEU A 1 70 ? -11.974 10.623 20.181 1.00 80.50 70 LEU A C 1
ATOM 538 O O . LEU A 1 70 ? -12.527 10.952 21.224 1.00 80.50 70 LEU A O 1
ATOM 542 N N . ALA A 1 71 ? -12.457 10.951 18.980 1.00 78.88 71 ALA A N 1
ATOM 543 C CA . ALA A 1 71 ? -13.705 11.693 18.800 1.00 78.88 71 ALA A CA 1
ATOM 544 C C . ALA A 1 71 ? -14.956 10.886 19.199 1.00 78.88 71 ALA A C 1
ATOM 546 O O . ALA A 1 71 ? -15.980 11.474 19.534 1.00 78.88 71 ALA A O 1
ATOM 547 N N . SER A 1 72 ? -14.873 9.553 19.167 1.00 75.12 72 SER A N 1
ATOM 548 C CA . SER A 1 72 ? -15.983 8.647 19.498 1.00 75.12 72 SER A CA 1
ATOM 549 C C . SER A 1 72 ? -15.977 8.186 20.961 1.00 75.12 72 SER A C 1
ATOM 551 O O . SER A 1 72 ? -16.914 7.514 21.388 1.00 75.12 72 SER A O 1
ATOM 553 N N . GLN A 1 73 ? -14.938 8.514 21.736 1.00 63.34 73 GLN A N 1
ATOM 554 C CA . GLN A 1 73 ? -14.869 8.197 23.163 1.00 63.34 73 GLN A CA 1
ATOM 555 C C . GLN A 1 73 ? -15.664 9.238 23.976 1.00 63.34 73 GLN A C 1
ATOM 557 O O . GLN A 1 73 ? -15.351 10.429 23.898 1.00 63.34 73 GLN A O 1
ATOM 562 N N . PRO A 1 74 ? -16.654 8.834 24.798 1.00 51.62 74 PRO A N 1
ATOM 563 C CA . PRO A 1 74 ? -17.276 9.728 25.770 1.00 51.62 74 PRO A CA 1
ATOM 564 C C . PRO A 1 74 ? -16.212 10.122 26.797 1.00 51.62 74 PRO A C 1
ATOM 566 O O . PRO A 1 74 ? -15.739 9.266 27.537 1.00 51.62 74 PRO A O 1
ATOM 569 N N . GLN A 1 75 ? -15.793 11.388 26.828 1.00 49.22 75 GLN A N 1
ATOM 570 C CA . GLN A 1 75 ? -14.768 11.866 27.763 1.00 49.22 75 GLN A CA 1
ATOM 571 C C . GLN A 1 75 ? -15.194 11.636 29.223 1.00 49.22 75 GLN A C 1
ATOM 573 O O . GLN A 1 75 ? -16.145 12.278 29.675 1.00 49.22 75 GLN A O 1
ATOM 578 N N . PRO A 1 76 ? -14.450 10.860 30.031 1.00 42.97 76 PRO A N 1
ATOM 579 C CA . PRO A 1 76 ? -14.361 11.141 31.451 1.00 42.97 76 PRO A CA 1
ATOM 580 C C . PRO A 1 76 ? -13.418 12.339 31.586 1.00 42.97 76 PRO A C 1
ATOM 582 O O . PRO A 1 76 ? -12.255 12.282 31.182 1.00 42.97 76 PRO A O 1
ATOM 585 N N . GLN A 1 77 ? -13.922 13.455 32.106 1.00 52.59 77 GLN A N 1
ATOM 586 C CA . GLN A 1 77 ? -13.075 14.598 32.425 1.00 52.59 77 GLN A CA 1
ATOM 587 C C . GLN A 1 77 ? -12.046 14.175 33.480 1.00 52.59 77 GLN A C 1
ATOM 589 O O . GLN A 1 77 ? -12.425 13.799 34.587 1.00 52.59 77 GLN A O 1
ATOM 594 N N . LEU A 1 78 ? -10.752 14.235 33.158 1.00 45.19 78 LEU A N 1
ATOM 595 C CA . LEU A 1 78 ? -9.694 14.193 34.167 1.00 45.19 78 LEU A CA 1
ATOM 596 C C . LEU A 1 78 ? -8.500 15.055 33.719 1.00 45.19 78 LEU A C 1
ATOM 598 O O . LEU A 1 78 ? -8.209 15.107 32.520 1.00 45.19 78 LEU A O 1
ATOM 602 N N . PRO A 1 79 ? -7.861 15.801 34.643 1.00 45.41 79 PRO A N 1
ATOM 603 C CA . PRO A 1 79 ? -7.097 16.999 34.331 1.00 45.41 79 PRO A CA 1
ATOM 604 C C . PRO A 1 79 ? -5.820 16.691 33.568 1.00 45.41 79 PRO A C 1
ATOM 606 O O . PRO A 1 79 ? -5.161 15.678 33.801 1.00 45.41 79 PRO A O 1
ATOM 609 N N . SER A 1 80 ? -5.450 17.644 32.718 1.00 56.06 80 SER A N 1
ATOM 610 C CA . SER A 1 80 ? -4.139 17.834 32.104 1.00 56.06 80 SER A CA 1
ATOM 611 C C . SER A 1 80 ? -2.982 17.347 32.982 1.00 56.06 80 SER A C 1
ATOM 613 O O . SER A 1 80 ? -2.429 18.101 33.776 1.00 56.06 80 SER A O 1
ATOM 615 N N . THR A 1 81 ? -2.594 16.088 32.805 1.00 42.56 81 THR A N 1
ATOM 616 C CA . THR A 1 81 ? -1.361 15.530 33.353 1.00 42.56 81 THR A CA 1
ATOM 617 C C . THR A 1 81 ? -0.738 14.706 32.239 1.00 42.56 81 THR A C 1
ATOM 619 O O . THR A 1 81 ? -1.277 13.676 31.853 1.00 42.56 81 THR A O 1
ATOM 622 N N . THR A 1 82 ? 0.323 15.263 31.647 1.00 47.19 82 THR A N 1
ATOM 623 C CA . THR A 1 82 ? 1.323 14.622 30.776 1.00 47.19 82 THR A CA 1
ATOM 624 C C . THR A 1 82 ? 0.838 13.377 30.025 1.00 47.19 82 THR A C 1
ATOM 626 O O . THR A 1 82 ? 0.843 12.277 30.576 1.00 47.19 82 THR A O 1
ATOM 629 N N . ALA A 1 83 ? 0.461 13.545 28.754 1.00 49.00 83 ALA A N 1
ATOM 630 C CA . ALA A 1 83 ? 0.090 12.458 27.853 1.00 49.00 83 ALA A CA 1
ATOM 631 C C . ALA A 1 83 ? 1.189 11.378 27.807 1.00 49.00 83 ALA A C 1
ATOM 633 O O . ALA A 1 83 ? 2.162 11.490 27.064 1.00 49.00 83 ALA A O 1
ATOM 634 N N . SER A 1 84 ? 1.048 10.329 28.621 1.00 50.97 84 SER A N 1
ATOM 635 C CA . SER A 1 84 ? 1.838 9.110 28.476 1.00 50.97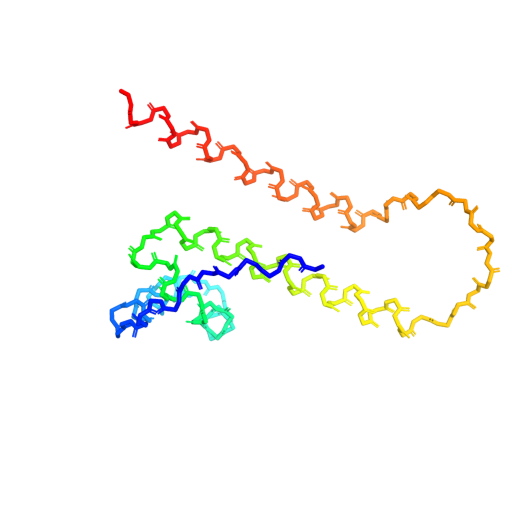 84 SER A CA 1
ATOM 636 C C . SER A 1 84 ? 1.331 8.422 27.209 1.00 50.97 84 SER A C 1
ATOM 638 O O . SER A 1 84 ? 0.133 8.132 27.137 1.00 50.97 84 SER A O 1
ATOM 640 N N . PRO A 1 85 ? 2.175 8.198 26.186 1.00 53.75 85 PRO A N 1
ATOM 641 C CA . PRO A 1 85 ? 1.719 7.600 24.940 1.00 53.75 85 PRO A CA 1
ATOM 642 C C . PRO A 1 85 ? 1.101 6.235 25.243 1.00 53.75 85 PRO A C 1
ATOM 644 O O . PRO A 1 85 ? 1.729 5.393 25.887 1.00 53.75 85 PRO A O 1
ATOM 647 N N . THR A 1 86 ? -0.144 6.018 24.820 1.00 58.34 86 THR A N 1
ATOM 648 C CA . THR A 1 86 ? -0.821 4.721 24.950 1.00 58.34 86 THR A CA 1
ATOM 649 C C . THR A 1 86 ? 0.062 3.615 24.360 1.00 58.34 86 THR A C 1
ATOM 651 O O . THR A 1 86 ? 0.839 3.858 23.431 1.00 58.34 86 THR A O 1
ATOM 654 N N . SER A 1 87 ? -0.003 2.402 24.916 1.00 58.16 87 SER A N 1
ATOM 655 C CA . SER A 1 87 ? 0.812 1.248 24.485 1.00 58.16 87 SER A CA 1
ATOM 656 C C . SER A 1 87 ? 0.757 1.016 22.969 1.00 58.16 87 SER A C 1
ATOM 658 O O . SER A 1 87 ? 1.772 0.702 22.351 1.00 58.16 87 SER A O 1
ATOM 660 N N . GLU A 1 88 ? -0.400 1.272 22.359 1.00 56.44 88 GLU A N 1
ATOM 661 C CA . GLU A 1 88 ? -0.617 1.196 20.914 1.00 56.44 88 GLU A CA 1
ATOM 662 C C . GLU A 1 88 ? 0.213 2.231 20.138 1.00 56.44 88 GLU A C 1
ATOM 664 O O . GLU A 1 88 ? 0.824 1.901 19.124 1.00 56.44 88 GLU A O 1
ATOM 669 N N . THR A 1 89 ? 0.329 3.463 20.643 1.00 54.16 89 THR A N 1
ATOM 670 C CA . THR A 1 89 ? 1.134 4.533 20.026 1.00 54.16 89 THR A CA 1
ATOM 671 C C . THR A 1 89 ? 2.629 4.203 20.066 1.00 54.16 89 THR A C 1
ATOM 673 O O . THR A 1 89 ? 3.340 4.416 19.082 1.00 54.16 89 THR A O 1
ATOM 676 N N . ARG A 1 90 ? 3.098 3.597 21.167 1.00 60.06 90 ARG A N 1
ATOM 677 C CA . ARG A 1 90 ? 4.486 3.118 21.300 1.00 60.06 90 ARG A CA 1
ATOM 678 C C . ARG A 1 90 ? 4.808 2.011 20.291 1.00 60.06 90 ARG A C 1
ATOM 680 O O . ARG A 1 90 ? 5.884 2.021 19.697 1.00 60.06 90 ARG A O 1
ATOM 687 N N . ALA A 1 91 ? 3.863 1.105 20.031 1.00 62.59 91 ALA A N 1
ATOM 688 C CA . ALA A 1 91 ? 4.041 0.050 19.033 1.00 62.59 91 ALA A CA 1
ATOM 689 C C . ALA A 1 91 ? 4.187 0.616 17.608 1.00 62.59 91 ALA A C 1
ATOM 691 O O . ALA A 1 91 ? 4.989 0.120 16.816 1.00 62.59 91 ALA A O 1
ATOM 692 N N . VAL A 1 92 ? 3.450 1.684 17.279 1.00 62.31 92 VAL A N 1
ATOM 693 C CA . VAL A 1 92 ? 3.560 2.370 15.980 1.00 62.31 92 VAL A CA 1
ATOM 694 C C . VAL A 1 92 ? 4.911 3.066 15.826 1.00 62.31 92 VAL A C 1
ATOM 696 O O . VAL A 1 92 ? 5.542 2.940 14.776 1.00 62.31 92 VAL A O 1
ATOM 699 N N . GLU A 1 93 ? 5.371 3.766 16.862 1.00 59.00 93 GLU A N 1
ATOM 700 C CA . GLU A 1 93 ? 6.678 4.428 16.863 1.00 59.00 93 GLU A CA 1
ATOM 701 C C . GLU A 1 93 ? 7.820 3.420 16.684 1.00 59.00 93 GLU 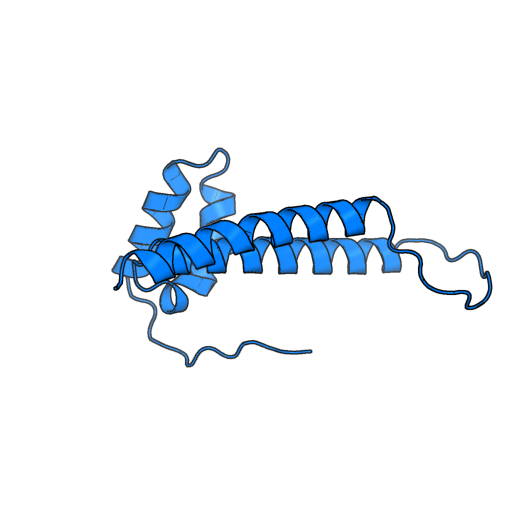A C 1
ATOM 703 O O . GLU A 1 93 ? 8.711 3.631 15.858 1.00 59.00 93 GLU A O 1
ATOM 708 N N . GLN A 1 94 ? 7.747 2.283 17.378 1.00 63.50 94 GLN A N 1
ATOM 709 C CA . GLN A 1 94 ? 8.727 1.205 17.271 1.00 63.50 94 GLN A CA 1
ATOM 710 C C . GLN A 1 94 ? 8.753 0.575 15.867 1.00 63.50 94 GLN A C 1
ATOM 712 O O . GLN A 1 94 ? 9.828 0.307 15.327 1.00 63.50 94 GLN A O 1
ATOM 717 N N . MET A 1 95 ? 7.588 0.419 15.228 1.00 63.50 95 MET A N 1
ATOM 718 C CA . MET A 1 95 ? 7.482 -0.041 13.836 1.00 63.50 95 MET A CA 1
ATOM 719 C C . MET A 1 95 ? 8.147 0.939 12.858 1.00 63.50 95 MET A C 1
ATOM 721 O O . MET A 1 95 ? 8.929 0.533 12.001 1.00 63.50 95 MET A O 1
ATOM 725 N N . CYS A 1 96 ? 7.887 2.241 13.010 1.00 56.56 96 CYS A N 1
ATOM 726 C CA . CYS A 1 96 ? 8.503 3.284 12.186 1.00 56.56 96 CYS A CA 1
ATOM 727 C C . CYS A 1 96 ? 10.016 3.402 12.425 1.00 56.56 96 CYS A C 1
ATOM 729 O O . CYS A 1 96 ? 10.768 3.706 11.498 1.00 56.56 96 CYS A O 1
ATOM 731 N N . ALA A 1 97 ? 10.478 3.145 13.651 1.00 61.00 97 ALA A N 1
ATOM 732 C CA . ALA A 1 97 ? 11.893 3.150 13.996 1.00 61.00 97 ALA A CA 1
ATOM 733 C C . ALA A 1 97 ? 12.671 2.026 13.294 1.00 61.00 97 ALA A C 1
ATOM 735 O O . ALA A 1 97 ? 13.773 2.274 12.807 1.00 61.00 97 ALA A O 1
ATOM 736 N N . SER A 1 98 ? 12.087 0.830 13.171 1.00 63.12 98 SER A N 1
ATOM 737 C CA . SER A 1 98 ? 12.700 -0.303 12.459 1.00 63.12 98 SER A CA 1
ATOM 738 C C . SER A 1 98 ? 12.934 -0.005 10.969 1.00 63.12 98 SER A C 1
ATOM 740 O O . SER A 1 98 ? 13.937 -0.419 10.393 1.00 63.12 98 SER A O 1
ATOM 742 N N . LEU A 1 99 ? 12.087 0.832 10.361 1.00 57.81 99 LEU A N 1
ATOM 743 C CA . LEU A 1 99 ? 12.225 1.272 8.968 1.00 57.81 99 LEU A CA 1
ATOM 744 C C . LEU A 1 99 ? 13.310 2.344 8.750 1.00 57.81 99 LEU A C 1
ATOM 746 O O . LEU A 1 99 ? 13.588 2.710 7.607 1.00 57.81 99 LEU A O 1
ATOM 750 N N . ARG A 1 100 ? 13.967 2.840 9.809 1.00 57.81 100 ARG A N 1
ATOM 751 C CA . ARG A 1 100 ? 15.144 3.720 9.676 1.00 57.81 100 ARG A CA 1
ATOM 752 C C . ARG A 1 100 ? 16.425 2.942 9.357 1.00 57.81 100 ARG A C 1
ATOM 754 O O . ARG A 1 100 ? 17.241 3.438 8.589 1.00 57.81 100 ARG A O 1
ATOM 761 N N . GLN A 1 101 ? 16.544 1.704 9.830 1.00 55.16 101 GLN A N 1
ATOM 762 C CA . GLN A 1 101 ? 17.704 0.836 9.589 1.00 55.16 101 GLN A CA 1
ATOM 763 C C . GLN A 1 101 ? 17.966 0.508 8.097 1.00 55.16 101 GLN A C 1
ATOM 765 O O . GLN A 1 101 ? 19.123 0.562 7.677 1.00 55.16 101 GLN A O 1
ATOM 770 N N . PRO A 1 102 ? 16.959 0.249 7.228 1.00 52.75 102 PRO A N 1
ATOM 771 C CA . PRO A 1 102 ? 17.214 0.060 5.794 1.00 52.75 102 PRO A CA 1
ATOM 772 C C . PRO A 1 102 ? 17.676 1.337 5.062 1.00 52.75 102 PRO A C 1
ATOM 774 O O . PRO A 1 102 ? 18.223 1.237 3.959 1.00 52.75 102 PRO A O 1
ATOM 777 N N . ARG A 1 103 ? 17.494 2.535 5.647 1.00 56.94 103 ARG A N 1
ATOM 778 C CA . ARG A 1 103 ? 17.969 3.808 5.065 1.00 56.94 103 ARG A CA 1
ATOM 779 C C . ARG A 1 103 ? 19.484 3.974 5.234 1.00 56.94 103 ARG A C 1
ATOM 781 O O . ARG A 1 103 ? 20.128 4.469 4.315 1.00 56.94 103 ARG A O 1
ATOM 788 N N . GLU A 1 104 ? 20.058 3.489 6.335 1.00 47.78 104 GLU A N 1
ATOM 789 C CA . GLU A 1 104 ? 21.515 3.498 6.571 1.00 47.78 104 GLU A CA 1
ATOM 790 C C . GLU A 1 104 ? 22.262 2.476 5.702 1.00 47.78 104 GLU A C 1
ATOM 792 O O . GLU A 1 104 ? 23.366 2.750 5.235 1.00 47.78 104 GLU A O 1
ATOM 797 N N . MET A 1 105 ? 21.640 1.333 5.393 1.00 45.12 105 MET A N 1
ATOM 798 C CA . MET A 1 105 ? 22.255 0.317 4.529 1.00 45.12 105 MET A CA 1
ATOM 799 C C . MET A 1 105 ? 22.323 0.747 3.050 1.00 45.12 105 MET A C 1
ATOM 801 O O . MET A 1 105 ? 23.279 0.408 2.358 1.00 45.12 105 MET A O 1
ATOM 805 N N . ASN A 1 106 ? 21.351 1.531 2.562 1.00 51.38 106 ASN A N 1
ATOM 806 C CA . ASN A 1 106 ? 21.373 2.066 1.192 1.00 51.38 106 ASN A CA 1
ATOM 807 C C . ASN A 1 106 ? 22.424 3.173 0.999 1.00 51.38 106 ASN A C 1
ATOM 809 O O . ASN A 1 106 ? 22.998 3.268 -0.081 1.00 51.38 106 ASN A O 1
ATOM 813 N N . HIS A 1 107 ? 22.713 3.974 2.031 1.00 47.53 107 HIS A N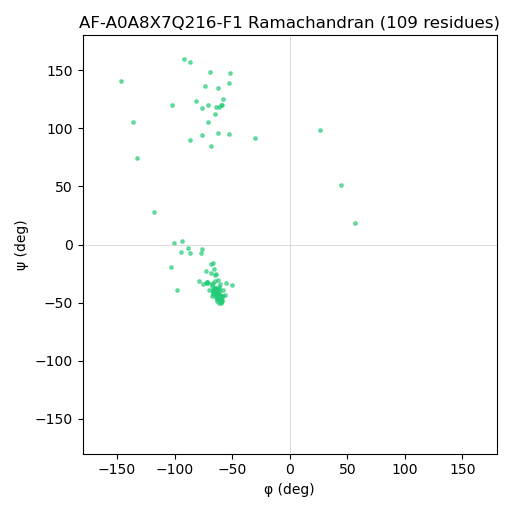 1
ATOM 814 C CA . HIS A 1 107 ? 23.737 5.023 1.959 1.00 47.53 107 HIS A CA 1
ATOM 815 C C . HIS A 1 107 ? 25.155 4.440 1.829 1.00 47.53 107 HIS A C 1
ATOM 817 O O . HIS A 1 107 ? 25.970 4.964 1.084 1.00 47.53 107 HIS A O 1
ATOM 823 N N . ARG A 1 108 ? 25.417 3.288 2.461 1.00 50.44 108 ARG A N 1
ATOM 824 C CA . ARG A 1 108 ? 26.707 2.574 2.397 1.00 50.44 108 ARG A CA 1
ATOM 825 C C . ARG A 1 108 ? 26.946 1.792 1.101 1.00 50.44 108 ARG A C 1
ATOM 827 O O . ARG A 1 108 ? 28.023 1.239 0.933 1.00 50.44 108 ARG A O 1
ATOM 834 N N . ARG A 1 109 ? 25.947 1.697 0.216 1.00 49.28 109 ARG A N 1
ATOM 835 C CA . ARG A 1 109 ? 26.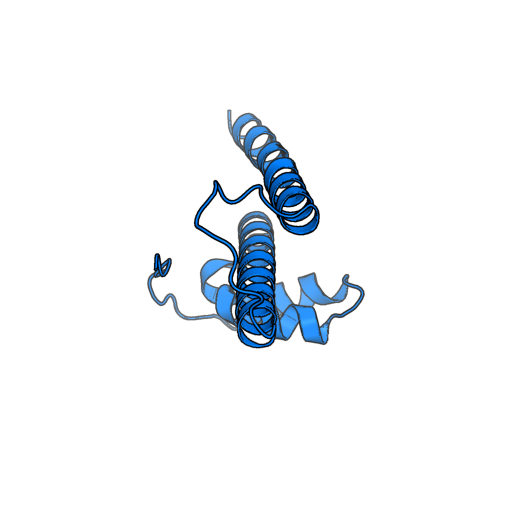052 1.020 -1.091 1.00 49.28 109 ARG A CA 1
ATOM 836 C C . ARG A 1 109 ? 26.263 2.006 -2.253 1.00 49.28 109 ARG A C 1
ATOM 838 O O . ARG A 1 109 ? 26.289 1.583 -3.403 1.00 49.28 109 ARG A O 1
ATOM 845 N N . MET A 1 110 ? 26.359 3.302 -1.950 1.00 41.72 110 MET A N 1
ATOM 846 C CA . MET A 1 110 ? 26.676 4.392 -2.882 1.00 41.72 110 MET A CA 1
ATOM 847 C C . MET A 1 110 ? 27.991 5.096 -2.494 1.00 41.72 110 MET A C 1
ATOM 849 O O . MET A 1 110 ? 28.145 6.280 -2.780 1.00 41.72 110 MET A O 1
ATOM 853 N N . GLU A 1 111 ? 28.907 4.378 -1.836 1.00 39.47 111 GLU A N 1
ATOM 854 C CA . GLU A 1 111 ? 30.319 4.751 -1.661 1.00 39.47 111 GLU A CA 1
ATOM 855 C C . GLU A 1 111 ? 31.207 3.634 -2.214 1.00 39.47 111 GLU A C 1
ATOM 857 O O . GLU A 1 111 ? 30.840 2.450 -2.006 1.00 39.47 111 GLU A O 1
#

pLDDT: mean 71.63, std 17.43, range [36.31, 95.81]

Mean predicted aligned error: 14.31 Å

Foldseek 3Di:
DDDPDDPCDPQDPVLLVLQQVVLVPDPCSVVSSVLQVVCSSQCVSPVVSSVVSVLVSVVVVVVVVVVVVVVPDDDPDDDDDDPPDPPVNVVNVVVVVVVVVVVVVVVVVVD

Secondary structure (DSSP, 8-state):
--------PPPPHHHHHHHHHHHTTSS-HHHHHHHHGGGHHHHTT-HHHHHHHHHHHHHHHHHHHHHHHHHHS-PPP------PPPHHHHHHHHHHHHTTHHHHHHHTT--